Protein AF-A0A7S2YS65-F1 (afdb_monomer_lite)

pLDDT: mean 73.84, std 17.91, range [39.34, 97.38]

Sequence (118 aa):
VFEKFASGGIPSYVVDVYVDRQDRVWIVDFNVWGERTDSLLFSWEELNGWGADKESEIRVVETEKEIRPHPLNNFRAPMDTVHVASITGGSPDNFQALMDLCQKPGDGSDHDDEGETE

Radius of gyration: 24.85 Å; chains: 1; bounding box: 58×67×47 Å

Foldseek 3Di:
DDDPDDDDDQPDWDWDWDQDPVRDIDTDDIGHLDPVDDPVVDDSVVVVVDDPPDDDDDDDDPDPVPPDPPPCVLVVDPPVVSVQCVVVVNDPVSVVVVVVVVDDPPPPDDPPPPDDDD

Structure (mmCIF, N/CA/C/O backbone):
data_AF-A0A7S2YS65-F1
#
_entry.id   AF-A0A7S2YS65-F1
#
loop_
_atom_site.group_PDB
_atom_site.id
_atom_site.type_symbol
_atom_site.label_atom_id
_atom_site.label_alt_id
_atom_site.label_comp_id
_atom_site.label_asym_id
_atom_site.label_entity_id
_atom_site.label_seq_id
_atom_site.pdbx_PDB_ins_code
_atom_site.Cartn_x
_atom_site.Cartn_y
_atom_site.Cartn_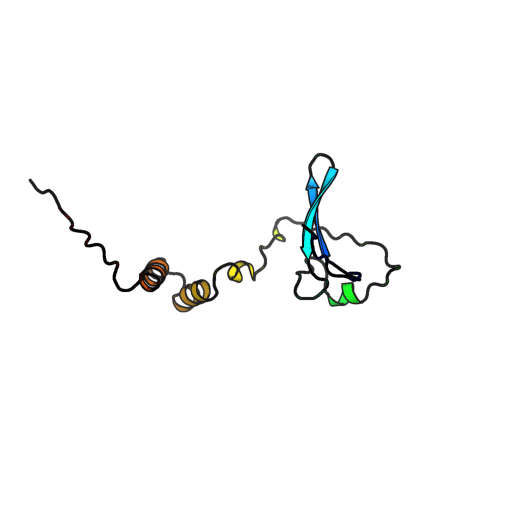z
_atom_site.occupancy
_atom_site.B_iso_or_equiv
_atom_site.auth_seq_id
_atom_site.auth_comp_id
_atom_site.auth_asym_id
_atom_site.auth_atom_id
_atom_site.pdbx_PDB_model_num
ATOM 1 N N . VAL A 1 1 ? -9.790 -12.252 -29.572 1.00 49.00 1 VAL A N 1
ATOM 2 C CA . VAL A 1 1 ? -9.003 -11.119 -29.040 1.00 49.00 1 VAL A CA 1
ATOM 3 C C . VAL A 1 1 ? -7.861 -11.735 -28.257 1.00 49.00 1 VAL A C 1
ATOM 5 O O . VAL A 1 1 ? -8.133 -12.400 -27.272 1.00 49.00 1 VAL A O 1
ATOM 8 N N . PHE A 1 2 ? -6.632 -11.681 -28.770 1.00 48.38 2 PHE A N 1
ATOM 9 C CA . PHE A 1 2 ? -5.470 -12.176 -28.029 1.00 48.38 2 PHE A CA 1
ATOM 10 C C . PHE A 1 2 ? -4.979 -11.031 -27.157 1.00 48.38 2 PHE A C 1
ATOM 12 O O . PHE A 1 2 ? -4.425 -10.059 -27.672 1.00 48.38 2 PHE A O 1
ATOM 19 N N . GLU A 1 3 ? -5.239 -11.117 -25.859 1.00 63.19 3 GLU A N 1
ATOM 20 C CA . GLU A 1 3 ? -4.616 -10.219 -24.899 1.00 63.19 3 GLU A CA 1
ATOM 21 C C . GLU A 1 3 ? -3.109 -10.491 -24.924 1.00 63.19 3 GLU A C 1
ATOM 23 O O . GLU A 1 3 ? -2.643 -11.600 -24.658 1.00 63.19 3 GLU A O 1
ATOM 28 N N . LYS A 1 4 ? -2.338 -9.490 -25.358 1.00 64.44 4 LYS A N 1
ATOM 29 C CA . LYS A 1 4 ? -0.878 -9.530 -25.304 1.00 64.44 4 LYS A CA 1
ATOM 30 C C . LYS A 1 4 ? -0.467 -9.314 -23.855 1.00 64.44 4 LYS A C 1
ATOM 32 O O . LYS A 1 4 ? -0.218 -8.185 -23.445 1.00 64.44 4 LYS A O 1
ATOM 37 N N . PHE A 1 5 ? -0.404 -10.389 -23.084 1.00 70.56 5 PHE A N 1
ATOM 38 C CA . PHE A 1 5 ? 0.263 -10.345 -21.792 1.00 70.56 5 PHE A CA 1
ATOM 39 C C . PHE A 1 5 ? 1.766 -10.165 -22.010 1.00 70.56 5 PHE A C 1
ATOM 41 O O . PHE A 1 5 ? 2.351 -10.762 -22.919 1.00 70.56 5 PHE A O 1
ATOM 48 N N . ALA A 1 6 ? 2.391 -9.320 -21.191 1.00 68.38 6 ALA A N 1
ATOM 49 C CA . ALA A 1 6 ? 3.842 -9.241 -21.145 1.00 68.38 6 ALA A CA 1
ATOM 50 C C . ALA A 1 6 ? 4.401 -10.622 -20.762 1.00 68.38 6 ALA A C 1
ATOM 52 O O . ALA A 1 6 ? 3.941 -11.242 -19.806 1.00 68.38 6 ALA A O 1
ATOM 53 N N . SER A 1 7 ? 5.372 -11.125 -21.524 1.00 72.06 7 SER A N 1
ATOM 54 C CA . SER A 1 7 ? 6.065 -12.372 -21.201 1.00 72.06 7 SER A CA 1
ATOM 55 C C . SER A 1 7 ? 7.152 -12.111 -20.156 1.00 72.06 7 SER A C 1
ATOM 57 O O . SER A 1 7 ? 8.029 -11.283 -20.397 1.00 72.06 7 SER A O 1
ATOM 59 N N . GLY A 1 8 ? 7.126 -12.829 -19.033 1.00 71.44 8 GLY A N 1
ATOM 60 C CA . GLY A 1 8 ? 8.125 -12.724 -17.964 1.00 71.44 8 GLY A CA 1
ATOM 61 C C . GLY A 1 8 ? 7.528 -12.992 -16.581 1.00 71.44 8 GLY A C 1
ATOM 62 O O . GLY A 1 8 ? 6.311 -13.060 -16.434 1.00 71.44 8 GLY A O 1
ATOM 63 N N . GLY A 1 9 ? 8.384 -13.167 -15.574 1.00 74.62 9 GLY A N 1
ATOM 64 C CA . GLY A 1 9 ? 7.980 -13.182 -14.166 1.00 74.62 9 GLY A CA 1
ATOM 65 C C . GLY A 1 9 ? 8.223 -11.814 -13.536 1.00 74.62 9 GLY A C 1
ATOM 66 O O . GLY A 1 9 ? 9.246 -11.191 -13.817 1.00 74.62 9 GLY A O 1
ATOM 67 N N . ILE A 1 10 ? 7.302 -11.351 -12.693 1.00 77.38 10 ILE A N 1
ATOM 68 C CA . ILE A 1 10 ? 7.530 -10.185 -11.834 1.00 77.38 10 ILE A CA 1
ATOM 69 C C . ILE A 1 10 ? 8.132 -10.728 -10.532 1.00 77.38 10 ILE A C 1
ATOM 71 O O . ILE A 1 10 ? 7.417 -11.412 -9.802 1.00 77.38 10 ILE A O 1
ATOM 75 N N . PRO A 1 11 ? 9.430 -10.505 -10.255 1.00 81.12 11 PRO A N 1
ATOM 76 C CA . PRO A 1 11 ? 10.101 -11.141 -9.121 1.00 81.12 11 PRO A CA 1
ATOM 77 C C . PRO A 1 11 ? 9.595 -10.618 -7.771 1.00 81.12 11 PRO A C 1
ATOM 79 O O . PRO A 1 11 ? 9.491 -11.399 -6.831 1.00 81.12 11 PRO A O 1
ATOM 82 N N . SER A 1 12 ? 9.241 -9.328 -7.704 1.00 89.81 12 SER A N 1
ATOM 83 C CA . SER A 1 12 ? 8.749 -8.664 -6.495 1.00 89.81 12 SER A CA 1
ATOM 84 C C . SER A 1 12 ? 7.722 -7.592 -6.849 1.00 89.81 12 SER A C 1
ATOM 86 O O . SER A 1 12 ? 7.881 -6.866 -7.835 1.00 89.81 12 SER A O 1
ATOM 88 N N . TYR A 1 13 ? 6.679 -7.476 -6.034 1.00 93.06 13 TYR A N 1
ATOM 89 C CA . TYR A 1 13 ? 5.600 -6.501 -6.183 1.00 93.06 13 TYR A CA 1
ATOM 90 C C . TYR A 1 13 ? 4.988 -6.179 -4.815 1.00 93.06 13 TYR A C 1
ATOM 92 O O . TYR A 1 13 ? 5.203 -6.910 -3.849 1.00 93.06 13 TYR A O 1
ATOM 100 N N . VAL A 1 14 ? 4.213 -5.100 -4.743 1.00 94.94 14 VAL A N 1
ATOM 101 C CA . VAL A 1 14 ? 3.391 -4.747 -3.577 1.00 94.94 14 VAL A CA 1
ATOM 102 C C . VAL A 1 14 ? 1.926 -4.935 -3.963 1.00 94.94 14 VAL A C 1
ATOM 104 O O . VAL A 1 14 ? 1.539 -4.581 -5.074 1.00 94.94 14 VAL A O 1
ATOM 107 N N . VAL A 1 15 ? 1.117 -5.518 -3.079 1.00 95.56 15 VAL A N 1
ATOM 108 C CA . VAL A 1 15 ? -0.332 -5.656 -3.287 1.00 95.56 15 VAL A CA 1
ATOM 109 C C . VAL A 1 15 ? -1.064 -5.014 -2.131 1.00 95.56 15 VAL A C 1
ATOM 111 O O . VAL A 1 15 ? -0.839 -5.380 -0.977 1.00 95.56 15 VAL A O 1
ATOM 114 N N . ASP A 1 16 ? -1.991 -4.128 -2.470 1.00 95.56 16 ASP A N 1
ATOM 115 C CA . ASP A 1 16 ? -2.932 -3.572 -1.513 1.00 95.56 16 ASP A CA 1
ATOM 116 C C . ASP A 1 16 ? -4.132 -4.507 -1.401 1.00 95.56 16 ASP A C 1
ATOM 118 O O . ASP A 1 16 ? -4.755 -4.883 -2.401 1.00 95.56 16 ASP A O 1
ATOM 122 N N . VAL A 1 17 ? -4.459 -4.894 -0.170 1.00 96.56 17 VAL A N 1
ATOM 123 C CA . VAL A 1 17 ? -5.600 -5.760 0.126 1.00 96.56 17 VAL A CA 1
ATOM 124 C C . VAL A 1 17 ? -6.587 -5.074 1.053 1.00 96.56 17 VAL A C 1
ATOM 126 O O . VAL A 1 17 ? -6.218 -4.325 1.956 1.00 96.56 17 VAL A O 1
ATOM 129 N N . TYR A 1 18 ? -7.862 -5.383 0.856 1.00 95.44 18 TYR A N 1
ATOM 130 C CA . TYR A 1 18 ? -8.943 -5.018 1.755 1.00 95.44 18 TYR A CA 1
ATOM 131 C C . TYR A 1 18 ? -9.535 -6.282 2.373 1.00 95.44 18 TYR A C 1
ATOM 133 O O . TYR A 1 18 ? -9.952 -7.191 1.655 1.00 95.44 18 TYR A O 1
ATOM 141 N N . VAL A 1 19 ? -9.580 -6.340 3.703 1.00 96.38 19 VAL A N 1
ATOM 142 C CA . VAL A 1 19 ? -10.247 -7.417 4.442 1.00 96.38 19 VAL A CA 1
ATOM 143 C C . VAL A 1 19 ? -11.609 -6.914 4.893 1.00 96.38 19 VAL A C 1
ATOM 145 O O . VAL A 1 19 ? -11.706 -5.896 5.582 1.00 96.38 19 VAL A O 1
ATOM 148 N N . ASP A 1 20 ? -12.669 -7.597 4.472 1.00 95.06 20 ASP A N 1
ATOM 149 C CA . ASP A 1 20 ? -14.029 -7.202 4.823 1.00 95.06 20 ASP A CA 1
ATOM 150 C C . ASP A 1 20 ? -14.512 -7.808 6.151 1.00 95.06 20 ASP A C 1
ATOM 152 O O . ASP A 1 20 ? -13.826 -8.582 6.811 1.00 95.06 20 ASP A O 1
ATOM 156 N N . ARG A 1 21 ? -15.738 -7.455 6.555 1.00 96.19 21 ARG A N 1
ATOM 157 C CA . ARG A 1 21 ? -16.351 -7.929 7.811 1.00 96.19 21 ARG A CA 1
ATOM 158 C C . ARG A 1 21 ? -16.671 -9.427 7.849 1.00 96.19 21 ARG A C 1
ATOM 160 O O . ARG A 1 21 ? -17.105 -9.912 8.889 1.00 96.19 21 ARG A O 1
ATOM 167 N N . GLN A 1 22 ? -16.563 -10.124 6.724 1.00 97.12 22 GLN A N 1
ATOM 168 C CA . GLN A 1 22 ? -16.763 -11.569 6.603 1.00 97.12 22 GLN A CA 1
ATOM 169 C C . GLN A 1 22 ? -15.420 -12.298 6.442 1.00 97.12 22 GLN A C 1
ATOM 171 O O . GLN A 1 22 ? -15.403 -13.429 5.960 1.00 97.12 22 GLN A O 1
ATOM 176 N N . ASP A 1 23 ? -14.314 -11.637 6.797 1.00 96.81 23 ASP A N 1
ATOM 177 C CA . ASP A 1 23 ? -12.941 -12.128 6.674 1.00 96.81 23 ASP A CA 1
ATOM 178 C C . ASP A 1 23 ? -12.546 -12.491 5.232 1.00 96.81 23 ASP A C 1
ATOM 180 O O . ASP A 1 23 ? -11.642 -13.297 4.994 1.00 96.81 23 ASP A O 1
ATOM 184 N N . ARG A 1 24 ? -13.209 -11.892 4.232 1.00 96.94 24 ARG A N 1
ATOM 185 C CA . ARG A 1 24 ? -12.839 -12.076 2.825 1.00 96.94 24 ARG A CA 1
ATOM 186 C C . ARG A 1 24 ? -11.762 -11.071 2.450 1.00 96.94 24 ARG A C 1
ATOM 188 O O . ARG A 1 24 ? -11.887 -9.881 2.738 1.00 96.94 24 ARG A O 1
ATOM 195 N N . VAL A 1 25 ? -10.733 -11.558 1.762 1.00 97.38 25 VAL A N 1
ATOM 196 C CA . VAL A 1 25 ? -9.615 -10.749 1.267 1.00 97.38 25 VAL A CA 1
ATOM 197 C C . VAL A 1 25 ? -9.874 -10.356 -0.182 1.00 97.38 25 VAL A C 1
ATOM 199 O O . VAL A 1 25 ? -10.055 -11.212 -1.048 1.00 97.38 25 VAL A O 1
ATOM 202 N N . TRP A 1 26 ? -9.863 -9.056 -0.442 1.00 96.62 26 TRP A N 1
ATOM 203 C CA . TRP A 1 26 ? -10.045 -8.457 -1.756 1.00 96.62 26 TRP A CA 1
ATOM 204 C C . TRP A 1 26 ? -8.740 -7.808 -2.200 1.00 96.62 26 TRP A C 1
ATOM 206 O O . TRP A 1 26 ? -8.165 -7.018 -1.456 1.00 96.62 26 TRP A O 1
ATOM 216 N N . ILE A 1 27 ? -8.283 -8.118 -3.413 1.00 96.69 27 ILE A N 1
ATOM 217 C CA . ILE A 1 27 ? -7.166 -7.400 -4.035 1.00 96.69 27 ILE A CA 1
ATOM 218 C C . ILE A 1 27 ? -7.687 -6.046 -4.515 1.00 96.69 27 ILE A C 1
ATOM 220 O O . ILE A 1 27 ? -8.687 -5.993 -5.233 1.00 96.69 27 ILE A O 1
ATOM 224 N N . VAL A 1 28 ? -7.015 -4.973 -4.110 1.00 94.25 28 VAL A N 1
ATOM 225 C CA . VAL A 1 28 ? -7.383 -3.595 -4.448 1.00 94.25 28 VAL A CA 1
ATOM 226 C C . VAL A 1 28 ? -6.499 -3.068 -5.572 1.00 94.25 28 VAL A C 1
ATOM 228 O O . VAL A 1 28 ? -7.027 -2.568 -6.562 1.00 94.25 28 VAL A O 1
ATOM 231 N N . ASP A 1 29 ? -5.178 -3.203 -5.436 1.00 93.62 29 ASP A N 1
ATOM 232 C CA . ASP A 1 29 ? -4.212 -2.666 -6.396 1.00 93.62 29 ASP A CA 1
ATOM 233 C C . ASP A 1 29 ? -2.897 -3.464 -6.408 1.00 93.62 29 ASP A C 1
ATOM 235 O O . ASP A 1 29 ? -2.541 -4.124 -5.427 1.00 93.62 29 ASP A O 1
ATOM 239 N N . PHE A 1 30 ? -2.175 -3.392 -7.527 1.00 93.31 30 PHE A N 1
ATOM 240 C CA . PHE A 1 30 ? -0.820 -3.916 -7.688 1.00 93.31 30 PHE A CA 1
ATOM 241 C C . PHE A 1 30 ? 0.148 -2.762 -7.933 1.00 93.31 30 PHE A C 1
ATOM 243 O O . PHE A 1 30 ? 0.101 -2.091 -8.964 1.00 93.31 30 PHE A O 1
ATOM 250 N N . ASN A 1 31 ? 1.106 -2.614 -7.028 1.00 92.31 31 ASN A N 1
ATOM 251 C CA . ASN A 1 31 ? 2.133 -1.593 -7.076 1.00 92.31 31 ASN A CA 1
ATOM 252 C C . ASN A 1 31 ? 3.517 -2.198 -7.344 1.00 92.31 31 ASN A C 1
ATOM 254 O O . ASN A 1 31 ? 3.790 -3.379 -7.104 1.00 92.31 31 ASN A O 1
ATOM 258 N N . VAL A 1 32 ? 4.420 -1.375 -7.881 1.00 92.44 32 VAL A N 1
ATOM 259 C CA . VAL A 1 32 ? 5.800 -1.810 -8.135 1.00 92.44 32 VAL A CA 1
ATOM 260 C C . VAL A 1 32 ? 6.572 -1.957 -6.828 1.00 92.44 32 VAL A C 1
ATOM 262 O O . VAL A 1 32 ? 6.372 -1.185 -5.893 1.00 92.44 32 VAL A O 1
ATOM 265 N N . TRP A 1 33 ? 7.498 -2.912 -6.776 1.00 92.88 33 TRP A N 1
ATOM 266 C CA . TRP A 1 33 ? 8.451 -3.017 -5.674 1.00 92.88 33 TRP A CA 1
ATOM 267 C C . TRP A 1 33 ? 9.555 -1.960 -5.817 1.00 92.88 33 TRP A C 1
ATOM 269 O O . TRP A 1 33 ? 10.415 -2.073 -6.691 1.00 92.88 33 TRP A O 1
ATOM 279 N N . GLY A 1 34 ? 9.523 -0.921 -4.985 1.00 91.06 34 GLY A N 1
ATOM 280 C CA . GLY A 1 34 ? 10.561 0.105 -4.886 1.00 91.06 34 GLY A CA 1
ATOM 281 C C . GLY A 1 34 ? 10.019 1.455 -4.413 1.00 91.06 34 GLY A C 1
ATOM 282 O O . GLY A 1 34 ? 8.811 1.645 -4.322 1.00 91.06 34 GLY A O 1
ATOM 283 N N . GLU A 1 35 ? 10.919 2.419 -4.201 1.00 89.75 35 GLU A N 1
ATOM 284 C CA . GLU A 1 35 ? 10.658 3.732 -3.570 1.00 89.75 35 GLU A CA 1
ATOM 285 C C . GLU A 1 35 ? 9.526 4.569 -4.180 1.00 89.75 35 GLU A C 1
ATOM 287 O O . GLU A 1 35 ? 9.015 5.482 -3.538 1.00 89.75 35 GLU A O 1
ATOM 292 N N . ARG A 1 36 ? 9.106 4.267 -5.413 1.00 88.56 36 ARG A N 1
ATOM 293 C CA . ARG A 1 36 ? 7.934 4.902 -6.030 1.00 88.56 36 ARG A CA 1
ATOM 294 C C . ARG A 1 36 ? 6.629 4.575 -5.292 1.00 88.56 36 ARG A C 1
ATOM 296 O O . ARG A 1 36 ? 5.688 5.359 -5.364 1.00 88.56 36 ARG A O 1
ATOM 303 N N . THR A 1 37 ? 6.566 3.424 -4.638 1.00 92.25 37 THR A N 1
ATOM 304 C CA . THR A 1 37 ? 5.425 2.979 -3.837 1.00 92.25 37 THR A CA 1
ATOM 305 C C . THR A 1 37 ? 5.684 3.355 -2.380 1.00 92.25 37 THR A C 1
ATOM 307 O O . THR A 1 37 ? 6.783 3.137 -1.876 1.00 92.25 37 THR A O 1
ATOM 310 N N . ASP A 1 38 ? 4.700 3.922 -1.685 1.00 92.56 38 ASP A N 1
ATOM 311 C CA . ASP A 1 38 ? 4.840 4.220 -0.256 1.00 92.56 38 ASP A CA 1
ATOM 312 C C . ASP A 1 38 ? 4.942 2.908 0.548 1.00 92.56 38 ASP A C 1
ATOM 314 O O . ASP A 1 38 ? 4.146 1.991 0.351 1.00 92.56 38 ASP A O 1
ATOM 318 N N . SER A 1 39 ? 5.940 2.804 1.429 1.00 92.31 39 SER A N 1
ATOM 319 C CA . SER A 1 39 ? 6.176 1.613 2.268 1.00 92.31 39 SER A CA 1
ATOM 320 C C . SER A 1 39 ? 5.416 1.657 3.601 1.00 92.31 39 SER A C 1
ATOM 322 O O . SER A 1 39 ? 5.454 0.690 4.367 1.00 92.31 39 SER A O 1
ATOM 324 N N . LEU A 1 40 ? 4.664 2.734 3.856 1.00 93.38 40 LEU A N 1
ATOM 325 C CA . LEU A 1 40 ? 3.801 2.922 5.021 1.00 93.38 40 LEU A CA 1
ATOM 326 C C . LEU A 1 40 ? 4.570 2.795 6.346 1.00 93.38 40 LEU A C 1
ATOM 328 O O . LEU A 1 40 ? 5.312 3.694 6.727 1.00 93.38 40 LEU A O 1
ATOM 332 N N . LEU A 1 41 ? 4.372 1.697 7.079 1.00 93.69 41 LEU A N 1
ATOM 333 C CA . LEU A 1 41 ? 5.003 1.454 8.382 1.00 93.69 41 LEU A CA 1
ATOM 334 C C . LEU A 1 41 ? 6.375 0.779 8.270 1.00 93.69 41 LEU A C 1
ATOM 336 O O . LEU A 1 41 ? 6.944 0.390 9.293 1.00 93.69 41 LEU A O 1
ATOM 340 N N . PHE A 1 42 ? 6.892 0.623 7.053 1.00 94.75 42 PHE A N 1
ATOM 341 C CA . PHE A 1 42 ? 8.209 0.069 6.770 1.00 94.75 42 PHE A CA 1
ATOM 342 C C . PHE A 1 42 ? 9.116 1.101 6.098 1.00 94.75 42 PHE A C 1
ATOM 344 O O . PHE A 1 42 ?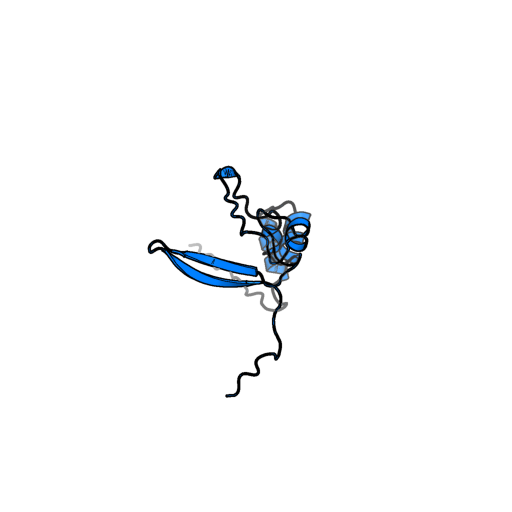 8.657 2.148 5.647 1.00 94.75 42 PHE A O 1
ATOM 351 N N . SER A 1 43 ? 10.410 0.796 6.011 1.00 94.75 43 SER A N 1
ATOM 352 C CA . SER A 1 43 ? 11.346 1.505 5.135 1.00 94.75 43 SER A CA 1
ATOM 353 C C . SER A 1 43 ? 11.736 0.652 3.924 1.00 94.75 43 SER A C 1
ATOM 355 O O . SER A 1 43 ? 11.841 -0.570 3.991 1.00 94.75 43 SER A O 1
ATOM 357 N N . TRP A 1 44 ? 12.014 1.280 2.783 1.00 94.25 44 TRP A N 1
ATOM 358 C CA . TRP A 1 44 ? 12.513 0.531 1.623 1.00 94.25 44 TRP A CA 1
ATOM 359 C C . TRP A 1 44 ? 13.886 -0.099 1.865 1.00 94.25 44 TRP A C 1
ATOM 361 O O . TRP A 1 44 ? 14.167 -1.171 1.333 1.00 94.25 44 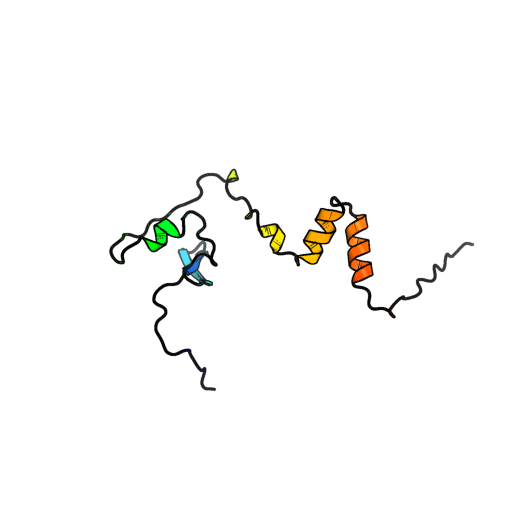TRP A O 1
ATOM 371 N N . GLU A 1 45 ? 14.725 0.530 2.690 1.00 94.44 45 GLU A N 1
ATOM 372 C CA . GLU A 1 45 ? 16.024 -0.021 3.080 1.00 94.44 45 GLU A CA 1
ATOM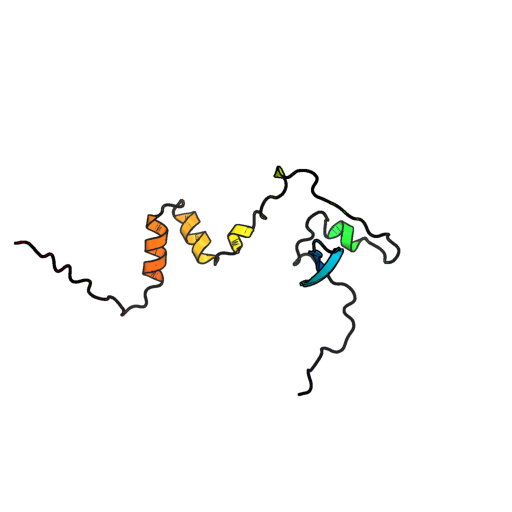 373 C C . GLU A 1 45 ? 15.868 -1.353 3.824 1.00 94.44 45 GLU A C 1
ATOM 375 O O . GLU A 1 45 ? 16.541 -2.322 3.471 1.00 94.44 45 GLU A O 1
ATOM 380 N N . GLU A 1 46 ? 14.946 -1.445 4.793 1.00 94.12 46 GLU A N 1
ATOM 381 C CA . GLU A 1 46 ? 14.732 -2.705 5.511 1.00 94.12 46 GLU A CA 1
ATOM 382 C C . GLU A 1 46 ? 14.098 -3.764 4.603 1.00 94.12 46 GLU A C 1
ATOM 384 O O . GLU A 1 46 ? 14.565 -4.900 4.605 1.00 94.12 46 GLU A O 1
ATOM 389 N N . LEU A 1 47 ? 13.101 -3.396 3.787 1.00 92.94 47 LEU A N 1
ATOM 390 C CA . LEU A 1 47 ? 12.408 -4.322 2.883 1.00 92.94 47 LEU A CA 1
ATOM 391 C C . LEU A 1 47 ? 13.359 -4.932 1.846 1.00 92.94 47 LEU A C 1
ATOM 393 O O . LEU A 1 47 ? 13.295 -6.127 1.572 1.00 92.94 47 LEU A O 1
ATOM 397 N N . ASN A 1 48 ? 14.279 -4.137 1.295 1.00 91.25 48 ASN A N 1
ATOM 398 C CA . ASN A 1 48 ? 15.275 -4.620 0.335 1.00 91.25 48 ASN A CA 1
ATOM 399 C C . ASN A 1 48 ? 16.335 -5.532 0.973 1.00 91.25 48 ASN A C 1
ATOM 401 O O . ASN A 1 48 ? 17.003 -6.283 0.264 1.00 91.25 48 ASN A O 1
ATOM 405 N N . GLY A 1 49 ? 16.495 -5.475 2.297 1.00 90.38 49 GLY A N 1
ATOM 406 C CA . GLY A 1 49 ? 17.354 -6.382 3.054 1.00 90.38 49 GLY A CA 1
ATOM 407 C C . GLY A 1 49 ? 16.704 -7.729 3.384 1.00 90.38 49 GLY A C 1
ATOM 408 O O . GLY A 1 49 ? 17.375 -8.596 3.945 1.00 90.38 49 GLY A O 1
ATOM 409 N N . TRP A 1 50 ? 15.414 -7.923 3.087 1.00 89.38 50 TRP A N 1
ATOM 410 C CA . TRP A 1 50 ? 14.708 -9.158 3.425 1.00 89.38 50 TRP A CA 1
ATOM 411 C C . TRP A 1 50 ? 15.068 -10.290 2.459 1.00 89.38 50 TRP A C 1
ATOM 413 O O . TRP A 1 50 ? 14.915 -10.182 1.243 1.00 89.38 50 TRP A O 1
ATOM 423 N N . GLY A 1 51 ? 15.537 -11.404 3.024 1.00 82.25 51 GLY A N 1
ATOM 424 C CA . GLY A 1 51 ? 15.701 -12.663 2.306 1.00 82.25 51 GLY A CA 1
ATOM 425 C C . GLY A 1 51 ? 14.366 -13.381 2.109 1.00 82.25 51 GLY A C 1
ATOM 426 O O . GLY A 1 51 ? 13.395 -13.133 2.823 1.00 82.25 51 GLY A O 1
ATOM 427 N N . ALA A 1 52 ? 14.325 -14.311 1.151 1.00 78.94 52 ALA A N 1
ATOM 428 C CA . ALA A 1 52 ? 13.139 -15.130 0.876 1.00 78.94 52 ALA A CA 1
ATOM 429 C C . ALA A 1 52 ? 12.732 -16.045 2.052 1.00 78.94 52 ALA A C 1
ATOM 431 O O . ALA A 1 52 ? 11.640 -16.604 2.054 1.00 78.94 52 ALA A O 1
ATOM 432 N N . ASP A 1 53 ? 13.620 -16.217 3.027 1.00 83.56 53 ASP A N 1
ATOM 433 C CA . ASP A 1 53 ? 13.469 -17.008 4.244 1.00 83.56 53 ASP A CA 1
ATOM 434 C C . ASP A 1 53 ? 12.939 -16.207 5.445 1.00 83.56 53 ASP A C 1
ATOM 436 O O . ASP A 1 53 ? 12.653 -16.798 6.487 1.00 83.56 53 ASP A O 1
ATOM 440 N N . LYS A 1 54 ? 12.784 -14.880 5.326 1.00 86.56 54 LYS A N 1
ATOM 441 C CA . LYS A 1 54 ? 12.259 -14.053 6.418 1.00 86.56 54 LYS A CA 1
ATOM 442 C C . LYS A 1 54 ? 10.760 -14.313 6.630 1.00 86.56 54 LYS A C 1
ATOM 444 O O . LYS A 1 54 ? 9.966 -14.251 5.692 1.00 86.56 54 LYS A O 1
ATOM 449 N N . GLU A 1 55 ? 10.362 -14.536 7.884 1.00 89.94 55 GLU A N 1
ATOM 450 C CA . GLU A 1 55 ? 8.948 -14.593 8.274 1.00 89.94 55 GLU A CA 1
ATOM 451 C C . GLU A 1 55 ? 8.237 -13.250 8.044 1.00 89.94 55 GLU A C 1
ATOM 453 O O . GLU A 1 55 ? 8.818 -12.173 8.206 1.00 89.94 55 GLU A O 1
ATOM 458 N N . SER A 1 56 ? 6.956 -13.307 7.672 1.00 89.31 56 SER A N 1
ATOM 459 C CA . SER A 1 56 ? 6.154 -12.107 7.430 1.00 89.31 56 SER A CA 1
ATOM 460 C C . SER A 1 56 ? 5.957 -11.301 8.714 1.00 89.31 56 SER A C 1
ATOM 462 O O . SER A 1 56 ? 5.509 -11.824 9.732 1.00 89.31 56 SER A O 1
ATOM 464 N N . GLU A 1 57 ? 6.250 -10.006 8.644 1.00 93.50 57 GLU A N 1
ATOM 465 C CA . GLU A 1 57 ? 6.103 -9.066 9.752 1.00 93.50 57 GLU A CA 1
ATOM 466 C C . GLU A 1 57 ? 4.845 -8.211 9.543 1.00 93.50 57 GLU A C 1
ATOM 468 O O . GLU A 1 57 ? 4.626 -7.686 8.452 1.00 93.50 57 GLU A O 1
ATOM 473 N N . ILE A 1 58 ? 4.013 -8.064 10.578 1.00 93.38 58 ILE A N 1
ATOM 474 C CA . ILE A 1 58 ? 2.784 -7.259 10.533 1.00 93.38 58 ILE A CA 1
ATOM 475 C C . ILE A 1 58 ? 2.950 -6.075 11.484 1.00 93.38 58 ILE A C 1
ATOM 477 O O . ILE A 1 58 ? 3.193 -6.264 12.675 1.00 93.38 58 ILE A O 1
ATOM 481 N N . ARG A 1 59 ? 2.786 -4.856 10.963 1.00 93.69 59 ARG A N 1
ATOM 482 C CA . ARG A 1 59 ? 2.787 -3.613 11.745 1.00 93.69 59 ARG A CA 1
ATOM 483 C C . ARG A 1 59 ? 1.411 -2.959 11.653 1.00 93.69 59 ARG A C 1
ATOM 485 O O . ARG A 1 59 ? 0.817 -2.922 10.577 1.00 93.69 59 ARG A O 1
ATOM 492 N N . VAL A 1 60 ? 0.904 -2.463 12.779 1.00 91.50 60 VAL A N 1
ATOM 493 C CA . VAL A 1 60 ? -0.421 -1.836 12.887 1.00 91.50 60 VAL A CA 1
ATOM 494 C C . VAL A 1 60 ? -0.273 -0.500 13.602 1.00 91.50 60 VAL A C 1
ATOM 496 O O . VAL A 1 60 ? 0.516 -0.377 14.534 1.00 91.50 60 VAL A O 1
ATOM 499 N N . VAL A 1 61 ? -1.029 0.505 13.161 1.00 89.81 61 VAL A N 1
ATOM 500 C CA . VAL A 1 61 ? -1.123 1.784 13.871 1.00 89.81 61 VAL A CA 1
ATOM 501 C C . VAL A 1 61 ? -1.930 1.577 15.151 1.00 89.81 61 VAL A C 1
ATOM 503 O O . VAL A 1 61 ? -3.100 1.203 15.093 1.00 89.81 61 VAL A O 1
ATOM 506 N N . GLU A 1 62 ? -1.315 1.824 16.304 1.00 87.38 62 GLU A N 1
ATOM 507 C CA . GLU A 1 62 ? -1.941 1.580 17.610 1.00 87.38 62 GLU A CA 1
ATOM 508 C C . GLU A 1 62 ? -2.814 2.751 18.083 1.00 87.38 62 GLU A C 1
ATOM 510 O O . GLU A 1 62 ? -3.710 2.559 18.909 1.00 87.38 62 GLU A O 1
ATOM 515 N N . THR A 1 63 ? -2.590 3.967 17.565 1.00 84.25 63 THR A N 1
ATOM 516 C CA . THR A 1 63 ? -3.332 5.164 17.986 1.00 84.25 63 THR A CA 1
ATOM 517 C C . THR A 1 63 ? -3.969 5.925 16.822 1.00 84.25 63 THR A C 1
ATOM 519 O O . THR A 1 63 ? -3.359 6.195 15.793 1.00 84.25 63 THR A O 1
ATOM 522 N N . GLU A 1 64 ? -5.221 6.355 16.998 1.00 66.50 64 GLU A N 1
ATOM 523 C CA . GLU A 1 64 ? -6.007 7.037 15.953 1.00 66.50 64 GLU A CA 1
ATOM 524 C C . GLU A 1 64 ? -5.390 8.376 15.495 1.00 66.50 64 GLU A C 1
ATOM 526 O O . GLU A 1 64 ? -5.576 8.809 14.360 1.00 66.50 64 GLU A O 1
ATOM 531 N N . LYS A 1 65 ? -4.587 9.022 16.354 1.00 59.94 65 LYS A N 1
ATOM 532 C CA . LYS A 1 65 ? -3.921 10.307 16.064 1.00 59.94 65 LYS A CA 1
ATOM 533 C C . LYS A 1 65 ? -2.730 10.193 15.104 1.00 59.94 65 LYS A C 1
ATOM 535 O O . LYS A 1 65 ? -2.176 11.219 14.701 1.00 59.94 65 LYS A O 1
ATOM 540 N N . GLU A 1 66 ? -2.323 8.978 14.755 1.00 54.16 66 GLU A N 1
ATOM 541 C CA . GLU A 1 66 ? -1.185 8.703 13.873 1.00 54.16 66 GLU A CA 1
ATOM 542 C C . GLU A 1 66 ? -1.601 8.439 12.422 1.00 54.16 66 GLU A C 1
ATOM 544 O O . GLU A 1 66 ? -0.745 8.425 11.540 1.00 54.16 66 GLU A O 1
ATOM 549 N N . ILE A 1 67 ? -2.908 8.356 12.138 1.00 56.22 67 ILE A N 1
ATOM 550 C CA . ILE A 1 67 ? -3.443 8.357 10.771 1.00 56.22 67 ILE A CA 1
ATOM 551 C C . ILE A 1 67 ? -3.389 9.794 10.237 1.00 56.22 67 ILE A C 1
ATOM 553 O O . ILE A 1 67 ? -4.391 10.502 10.140 1.00 56.22 67 ILE A O 1
ATOM 557 N N . ARG A 1 68 ? -2.185 10.276 9.930 1.00 53.94 68 ARG A N 1
ATOM 558 C CA . ARG A 1 68 ? -2.029 11.532 9.200 1.00 53.94 68 ARG A CA 1
ATOM 559 C C . ARG A 1 68 ? -2.206 11.222 7.716 1.00 53.94 68 ARG A C 1
ATOM 561 O O . ARG A 1 68 ? -1.455 10.390 7.208 1.00 53.94 68 ARG A O 1
ATOM 568 N N . PRO A 1 69 ? -3.140 11.868 6.993 1.00 53.97 69 PRO A N 1
ATOM 569 C CA . PRO A 1 69 ? -3.073 11.849 5.539 1.00 53.97 69 PRO A CA 1
ATOM 570 C C . PRO A 1 69 ? -1.667 12.309 5.153 1.00 53.97 69 PRO A C 1
ATOM 572 O O . PRO A 1 69 ? -1.173 13.300 5.699 1.00 53.97 69 PRO A O 1
ATOM 575 N N . HIS A 1 70 ? -1.001 11.530 4.300 1.00 53.44 70 HIS A N 1
ATOM 576 C CA . HIS A 1 70 ? 0.387 11.749 3.908 1.00 53.44 70 HIS A CA 1
ATOM 577 C C . HIS A 1 70 ? 0.617 13.250 3.633 1.00 53.44 70 HIS A C 1
ATOM 579 O O . HIS A 1 70 ? -0.209 13.855 2.953 1.00 53.44 70 HIS A O 1
ATOM 585 N N . PRO A 1 71 ? 1.676 13.907 4.143 1.00 53.56 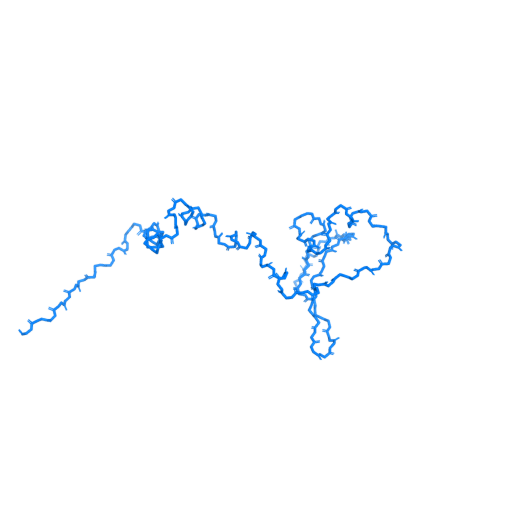71 PRO A N 1
ATOM 586 C CA . PRO A 1 71 ? 1.920 15.333 3.882 1.00 53.56 71 PRO A CA 1
ATOM 587 C C . PRO A 1 71 ? 1.960 15.693 2.387 1.00 53.56 71 PRO A C 1
ATOM 589 O O . PRO A 1 71 ? 1.731 16.848 2.028 1.00 53.56 71 PRO A O 1
ATOM 592 N N . LEU A 1 72 ? 2.185 14.705 1.510 1.00 54.78 72 LEU A N 1
ATOM 593 C CA . LEU A 1 72 ? 2.104 14.863 0.062 1.00 54.78 72 LEU A CA 1
ATOM 594 C C . LEU A 1 72 ? 0.684 14.696 -0.525 1.00 54.78 72 LEU A C 1
ATOM 596 O O . LEU A 1 72 ? 0.496 14.757 -1.736 1.00 54.78 72 LEU A O 1
ATOM 600 N N . ASN A 1 73 ? -0.356 14.536 0.293 1.00 55.06 73 ASN A N 1
ATOM 601 C CA . ASN A 1 73 ? -1.743 14.523 -0.180 1.00 55.06 73 ASN A CA 1
ATOM 602 C C . ASN A 1 73 ? -2.131 15.878 -0.815 1.00 55.06 73 ASN A C 1
ATOM 604 O O . ASN A 1 73 ? -3.046 15.942 -1.631 1.00 55.06 73 ASN A O 1
ATOM 608 N N . ASN A 1 74 ? -1.371 16.944 -0.525 1.00 49.50 74 ASN A N 1
ATOM 609 C CA . ASN A 1 74 ? -1.451 18.236 -1.213 1.00 49.50 74 ASN A CA 1
ATOM 610 C C . ASN A 1 74 ? -1.056 18.161 -2.703 1.00 49.50 74 ASN A C 1
ATOM 612 O O . ASN A 1 74 ? -1.498 18.998 -3.479 1.00 49.50 74 ASN A O 1
ATOM 616 N N . PHE A 1 75 ? -0.282 17.156 -3.134 1.00 51.19 75 PHE A N 1
ATOM 617 C CA . PHE A 1 75 ? 0.113 16.953 -4.539 1.00 51.19 75 PHE A CA 1
ATOM 618 C C . PHE A 1 75 ? -0.929 16.157 -5.344 1.00 51.19 75 PHE A C 1
ATOM 620 O O . PHE A 1 75 ? -0.693 15.831 -6.505 1.00 51.19 75 PHE A O 1
ATOM 627 N N . ARG A 1 76 ? -2.091 15.833 -4.753 1.00 56.03 76 ARG A N 1
ATOM 628 C CA . ARG A 1 76 ? -3.248 15.308 -5.503 1.00 56.03 76 ARG A CA 1
ATOM 629 C C . ARG A 1 76 ? -4.041 16.391 -6.233 1.00 56.03 76 ARG A C 1
ATOM 631 O O . ARG A 1 76 ? -4.894 16.055 -7.049 1.00 56.03 76 ARG A O 1
ATOM 638 N N . ALA A 1 77 ? -3.761 17.665 -5.970 1.00 58.22 77 ALA A N 1
ATOM 639 C CA . ALA A 1 77 ? -4.157 18.751 -6.854 1.00 58.22 77 ALA A CA 1
ATOM 640 C C . ALA A 1 77 ? -3.053 18.977 -7.907 1.00 58.22 77 ALA A C 1
ATOM 642 O O . ALA A 1 77 ? -1.876 18.773 -7.592 1.00 58.22 77 ALA A O 1
ATOM 643 N N . PRO A 1 78 ? -3.392 19.400 -9.140 1.00 61.56 78 PRO A N 1
ATOM 644 C CA . PRO A 1 78 ? -2.395 19.826 -10.118 1.00 61.56 78 PRO A CA 1
ATOM 645 C C . PRO A 1 78 ? -1.397 20.802 -9.482 1.00 61.56 78 PRO A C 1
ATOM 647 O O . PRO A 1 78 ? -1.805 21.683 -8.722 1.00 61.56 78 PRO A O 1
ATOM 650 N N . MET A 1 79 ? -0.098 20.662 -9.783 1.00 60.78 79 MET A N 1
ATOM 651 C CA . MET A 1 79 ? 0.941 21.522 -9.191 1.00 60.78 79 MET A CA 1
ATOM 652 C C . MET A 1 79 ? 0.626 23.011 -9.360 1.00 60.78 79 MET A C 1
ATOM 654 O O . MET A 1 79 ? 0.882 23.785 -8.445 1.00 60.78 79 MET A O 1
ATOM 658 N N . ASP A 1 80 ? -0.003 23.393 -10.471 1.00 62.78 80 ASP A N 1
ATOM 659 C CA . ASP A 1 80 ? -0.413 24.772 -10.741 1.00 62.78 80 ASP A CA 1
ATOM 660 C C . ASP A 1 80 ? -1.451 25.283 -9.731 1.00 62.78 80 ASP A C 1
ATOM 662 O O . ASP A 1 80 ? -1.361 26.418 -9.270 1.00 62.78 80 ASP A O 1
ATOM 666 N N . THR A 1 81 ? -2.388 24.434 -9.302 1.00 62.28 81 THR A N 1
ATOM 667 C CA . THR A 1 81 ? -3.386 24.769 -8.276 1.00 62.28 81 THR A CA 1
ATOM 668 C C . THR A 1 81 ? -2.726 25.016 -6.918 1.00 62.28 81 THR A C 1
ATOM 670 O O . THR A 1 81 ? -3.058 25.975 -6.222 1.00 62.28 81 THR A O 1
ATOM 673 N N . VAL A 1 82 ? -1.761 24.171 -6.546 1.00 62.50 82 VAL A N 1
ATOM 674 C CA . VAL A 1 82 ? -1.020 24.277 -5.277 1.00 62.50 82 VAL A CA 1
ATOM 675 C C . VAL A 1 82 ? -0.075 25.480 -5.294 1.00 62.50 82 VAL A C 1
ATOM 677 O O . VAL A 1 82 ? 0.037 26.212 -4.310 1.00 62.50 82 VAL A O 1
ATOM 680 N N . HIS A 1 83 ? 0.589 25.715 -6.425 1.00 65.31 83 HIS A N 1
ATOM 681 C CA . HIS A 1 83 ? 1.472 26.853 -6.632 1.00 65.31 83 HIS A CA 1
ATOM 682 C C . HIS A 1 83 ? 0.697 28.168 -6.519 1.00 65.31 83 HIS A C 1
ATOM 684 O O . HIS A 1 83 ? 1.067 28.998 -5.696 1.00 65.31 83 HIS A O 1
ATOM 690 N N . VAL A 1 84 ? -0.431 28.325 -7.218 1.00 62.66 84 VAL A N 1
ATOM 691 C CA . VAL A 1 84 ? -1.278 29.523 -7.091 1.00 62.66 84 VAL A CA 1
ATOM 692 C C . VAL A 1 84 ? -1.710 29.734 -5.638 1.00 62.66 84 VAL A C 1
ATOM 694 O O . VAL A 1 84 ? -1.445 30.797 -5.090 1.00 62.66 84 VAL A O 1
ATOM 697 N N . ALA A 1 85 ? -2.260 28.713 -4.972 1.00 61.19 85 ALA A N 1
ATOM 698 C CA . ALA A 1 85 ? -2.725 28.829 -3.586 1.00 61.19 85 ALA A CA 1
ATOM 699 C C . ALA A 1 85 ? -1.609 29.184 -2.580 1.00 61.19 85 ALA A C 1
ATOM 701 O O . ALA A 1 85 ? -1.862 29.877 -1.589 1.00 61.19 85 ALA A O 1
ATOM 702 N N . SER A 1 86 ? -0.381 28.712 -2.827 1.00 64.81 86 SER A N 1
ATOM 703 C CA . SER A 1 86 ? 0.780 28.968 -1.965 1.00 64.81 86 SER A CA 1
ATOM 704 C C . SER A 1 86 ? 1.386 30.359 -2.158 1.00 64.81 86 SER A C 1
ATOM 706 O O . SER A 1 86 ? 1.745 30.991 -1.165 1.00 64.81 86 SER A O 1
ATOM 708 N N . ILE A 1 87 ? 1.454 30.875 -3.390 1.00 63.94 87 ILE A N 1
ATOM 709 C CA . ILE A 1 87 ? 1.975 32.226 -3.662 1.00 63.94 87 ILE A CA 1
ATOM 710 C C . ILE A 1 87 ? 1.028 33.297 -3.100 1.00 63.94 87 ILE A C 1
ATOM 712 O O . ILE A 1 87 ? 1.464 34.372 -2.692 1.00 63.94 87 ILE A O 1
ATOM 716 N N . THR A 1 88 ? -0.272 33.009 -3.055 1.00 60.34 88 THR A N 1
ATOM 717 C CA . THR A 1 88 ? -1.316 33.985 -2.720 1.00 60.34 88 THR A CA 1
ATOM 718 C C . THR A 1 88 ? -1.872 33.850 -1.295 1.00 60.34 88 THR A C 1
ATOM 720 O O . THR A 1 88 ? -2.871 34.486 -0.950 1.00 60.34 88 THR A O 1
ATOM 723 N N . GLY A 1 89 ? -1.255 33.013 -0.454 1.00 62.25 89 GLY A N 1
ATOM 724 C CA . GLY A 1 89 ? -1.582 32.900 0.972 1.00 62.25 89 GLY A CA 1
ATOM 725 C C . GLY A 1 89 ? -2.960 32.306 1.291 1.00 62.25 89 GLY A C 1
ATOM 726 O O . GLY A 1 89 ? -3.483 32.553 2.374 1.00 62.25 89 GLY A O 1
ATOM 727 N N . GLY A 1 90 ? -3.566 31.540 0.376 1.00 58.97 90 GLY A N 1
ATOM 728 C CA . GLY A 1 90 ? -4.810 30.805 0.645 1.00 58.97 90 GLY A CA 1
ATOM 729 C C . GLY A 1 90 ? -6.100 31.638 0.749 1.00 58.97 90 GLY A C 1
ATOM 730 O O . GLY A 1 90 ? -7.106 31.111 1.216 1.00 58.97 90 GLY A O 1
ATOM 731 N N . SER A 1 91 ? -6.108 32.907 0.315 1.00 62.94 91 SER A N 1
ATOM 732 C CA . SER A 1 91 ? -7.346 33.712 0.215 1.00 62.94 91 SER A CA 1
ATOM 733 C C . SER A 1 91 ? -8.385 33.072 -0.738 1.00 62.94 91 SER A C 1
ATOM 735 O O . SER A 1 91 ? -7.987 32.565 -1.792 1.00 62.94 91 SER A O 1
ATOM 737 N N . PRO A 1 92 ? -9.699 33.111 -0.428 1.00 59.44 92 PRO A N 1
ATOM 738 C CA . PRO A 1 92 ? -10.773 32.634 -1.310 1.00 59.44 92 PRO A CA 1
ATOM 739 C C . PRO A 1 92 ? -10.796 33.311 -2.687 1.00 59.44 92 PRO A C 1
ATOM 741 O O . PRO A 1 92 ? -11.107 32.661 -3.684 1.00 59.44 92 PRO A O 1
ATOM 744 N N . ASP A 1 93 ? -10.386 34.580 -2.756 1.00 63.81 93 ASP A N 1
ATOM 745 C CA . ASP A 1 93 ? -10.329 35.373 -3.996 1.00 63.81 93 ASP A CA 1
ATOM 746 C C . ASP A 1 93 ? -9.382 34.756 -5.044 1.00 63.81 93 ASP A C 1
ATOM 748 O O . ASP A 1 93 ? -9.499 34.985 -6.246 1.00 63.81 93 ASP A O 1
ATOM 752 N N . ASN A 1 94 ? -8.462 33.899 -4.596 1.00 63.78 94 ASN A N 1
ATOM 753 C CA . ASN A 1 94 ? -7.470 33.246 -5.444 1.00 63.78 94 ASN A CA 1
ATOM 754 C C . ASN A 1 94 ? -8.052 32.098 -6.274 1.00 63.78 94 ASN A C 1
ATOM 756 O O . ASN A 1 94 ? -7.518 31.773 -7.334 1.00 63.78 94 ASN A O 1
ATOM 760 N N . PHE A 1 95 ? -9.140 31.478 -5.807 1.00 65.19 95 PHE A N 1
ATOM 761 C CA . PHE A 1 95 ? -9.835 30.450 -6.580 1.00 65.19 95 PHE A CA 1
ATOM 762 C C . PHE A 1 95 ? -10.555 31.066 -7.783 1.00 65.19 95 PHE A C 1
ATOM 764 O O . PHE A 1 95 ? -10.542 30.479 -8.862 1.00 65.19 95 PHE A O 1
ATOM 771 N N . GLN A 1 96 ? -11.098 32.277 -7.625 1.00 65.19 96 GLN A N 1
ATOM 772 C CA . GLN A 1 96 ? -11.699 33.022 -8.727 1.00 65.19 96 GLN A CA 1
ATOM 773 C C . GLN A 1 96 ? -10.644 33.401 -9.774 1.00 65.19 96 GLN A C 1
ATOM 775 O O . GLN A 1 96 ? -10.831 33.115 -10.949 1.00 65.19 96 GLN A O 1
ATOM 780 N N . ALA A 1 97 ? -9.483 33.909 -9.345 1.00 63.94 97 ALA A N 1
ATOM 781 C CA . ALA A 1 97 ? -8.377 34.229 -10.253 1.00 63.94 97 ALA A CA 1
ATOM 782 C C . ALA A 1 97 ? -7.858 33.005 -11.037 1.00 63.94 97 ALA A C 1
ATOM 784 O O . ALA A 1 97 ? -7.491 33.123 -12.206 1.00 63.94 97 ALA A O 1
ATOM 785 N N . LEU A 1 98 ? -7.840 31.819 -10.415 1.00 67.94 98 LEU A N 1
ATOM 786 C CA . LEU A 1 98 ? -7.522 30.561 -11.097 1.00 67.94 98 LEU A CA 1
ATOM 787 C C . LEU A 1 98 ? -8.587 30.204 -12.145 1.00 67.94 98 LEU A C 1
ATOM 789 O O . LEU A 1 98 ? -8.239 29.824 -13.262 1.00 67.94 98 LEU A O 1
ATOM 793 N N . MET A 1 99 ? -9.868 30.325 -11.791 1.00 71.12 99 MET A N 1
ATOM 794 C CA . MET A 1 99 ? -10.982 30.041 -12.699 1.00 71.12 99 MET A CA 1
ATOM 795 C C . MET A 1 99 ? -11.005 30.993 -13.896 1.00 71.12 99 MET A C 1
ATOM 797 O O . MET A 1 99 ? -11.211 30.537 -15.020 1.00 71.12 99 MET A O 1
ATOM 801 N N . ASP A 1 100 ? -10.699 32.272 -13.685 1.00 68.62 100 ASP A N 1
ATOM 802 C CA . ASP A 1 100 ? -10.598 33.279 -14.744 1.00 68.62 100 ASP A CA 1
ATOM 803 C C . ASP A 1 100 ? -9.440 32.966 -15.710 1.00 68.62 100 ASP A C 1
ATOM 805 O O . ASP A 1 100 ? -9.567 33.150 -16.918 1.00 68.62 100 ASP A O 1
ATOM 809 N N . LEU A 1 101 ? -8.328 32.405 -15.216 1.00 65.62 101 LEU A N 1
ATOM 810 C CA .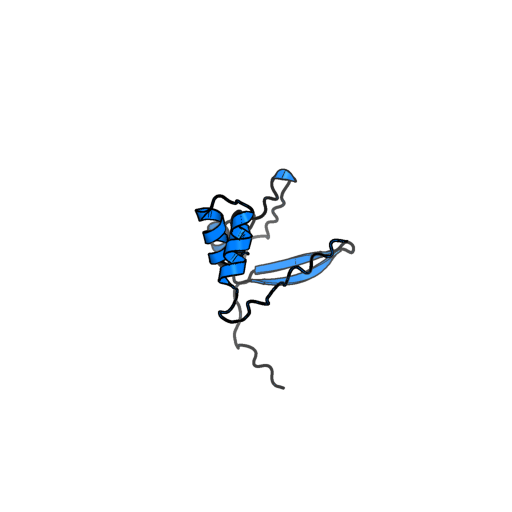 LEU A 1 101 ? -7.212 31.953 -16.060 1.00 65.62 101 LEU A CA 1
ATOM 811 C C . LEU A 1 101 ? -7.576 30.741 -16.932 1.00 65.62 101 LEU A C 1
ATOM 813 O O . LEU A 1 101 ? -6.987 30.531 -17.994 1.00 65.62 101 LEU A O 1
ATOM 817 N N . CYS A 1 102 ? -8.522 29.922 -16.469 1.00 65.38 102 CYS A N 1
ATOM 818 C CA . CYS A 1 102 ? -9.044 28.777 -17.207 1.00 65.38 102 CYS A CA 1
ATOM 819 C C . CYS A 1 102 ? -10.140 29.162 -18.213 1.00 65.38 102 CYS A C 1
ATOM 821 O O . CYS A 1 102 ? -10.496 28.328 -19.053 1.00 65.38 102 CYS A O 1
ATOM 823 N N . GLN A 1 103 ? -10.662 30.395 -18.169 1.00 68.19 103 GLN A N 1
ATOM 824 C CA . GLN A 1 103 ? -11.613 30.873 -19.168 1.00 68.19 103 GLN A CA 1
ATOM 825 C C . GLN A 1 103 ? -10.907 31.053 -20.513 1.00 68.19 103 GLN A C 1
ATOM 827 O O . GLN A 1 103 ? -9.905 31.754 -20.664 1.00 68.19 103 GLN A O 1
ATOM 832 N N . LYS A 1 104 ? -11.433 30.368 -21.527 1.00 55.75 104 LYS A N 1
ATOM 833 C CA . LYS A 1 104 ? -10.926 30.449 -22.895 1.00 55.75 104 LYS A CA 1
ATOM 834 C C . LYS A 1 104 ? -11.209 31.863 -23.426 1.00 55.75 104 LYS A C 1
ATOM 836 O O . LYS A 1 104 ? -12.331 32.336 -23.249 1.00 55.75 104 LYS A O 1
ATOM 841 N N . PRO A 1 105 ? -10.262 32.534 -24.107 1.00 51.94 105 PRO A N 1
ATOM 842 C CA . PRO A 1 105 ? -10.524 33.856 -24.664 1.00 51.94 105 PRO A CA 1
ATOM 843 C C . PRO A 1 105 ? -11.634 33.745 -25.718 1.00 51.94 105 PRO A C 1
ATOM 845 O O . PRO A 1 105 ? -11.407 33.214 -26.806 1.00 51.94 105 PRO A O 1
ATOM 848 N N . GLY A 1 106 ? -12.842 34.189 -25.361 1.00 56.59 106 GLY A N 1
ATOM 849 C CA . GLY A 1 106 ? -14.017 34.193 -26.234 1.00 56.59 106 GLY A CA 1
ATOM 850 C C . GLY A 1 106 ? -15.364 33.857 -25.584 1.00 56.59 106 GLY A C 1
ATOM 851 O O . GLY A 1 106 ? -16.368 34.059 -26.252 1.00 56.59 106 GLY A O 1
ATOM 852 N N . ASP A 1 107 ? -15.415 33.380 -24.335 1.00 55.31 107 ASP A N 1
ATOM 853 C CA . ASP A 1 107 ? -16.676 32.965 -23.679 1.00 55.31 107 ASP A CA 1
ATOM 854 C C . ASP A 1 107 ? -17.093 33.903 -22.531 1.00 55.31 107 ASP A C 1
ATOM 856 O O . ASP A 1 107 ? -17.482 33.476 -21.447 1.00 55.31 107 ASP A O 1
ATOM 860 N N . GLY A 1 108 ? -16.958 35.213 -22.756 1.00 55.09 108 GLY A N 1
ATOM 861 C CA . GLY A 1 108 ? -17.590 36.215 -21.904 1.00 55.09 108 GLY A CA 1
ATOM 862 C C . GLY A 1 108 ? -19.080 36.244 -22.215 1.00 55.09 108 GLY A C 1
ATOM 863 O O . GLY A 1 108 ? -19.497 36.967 -23.114 1.00 55.09 108 GLY A O 1
ATOM 864 N N . SER A 1 109 ? -19.873 35.423 -21.528 1.00 51.09 109 SER A N 1
ATOM 865 C CA . SER A 1 109 ? -21.324 35.580 -21.537 1.00 51.09 109 SER A CA 1
ATOM 866 C C . SER A 1 109 ? -21.669 36.874 -20.803 1.00 51.09 109 SER A C 1
ATOM 868 O O . SER A 1 109 ? -21.471 36.957 -19.588 1.00 51.09 109 SER A O 1
ATOM 870 N N . ASP A 1 110 ? -22.161 37.863 -21.548 1.00 52.75 110 ASP A N 1
ATOM 871 C CA . ASP A 1 110 ? -22.794 39.070 -21.026 1.00 52.75 110 ASP A CA 1
ATOM 872 C C . ASP A 1 110 ? -23.859 38.668 -19.991 1.00 52.75 110 ASP A C 1
ATOM 874 O O . ASP A 1 110 ? -24.878 38.052 -20.312 1.00 52.75 110 ASP A O 1
ATOM 878 N N . HIS A 1 111 ? -23.588 38.953 -18.718 1.00 51.28 111 HIS A N 1
ATOM 879 C CA . HIS A 1 111 ? -24.607 38.937 -17.679 1.00 51.28 111 HIS A CA 1
ATOM 880 C C . HIS A 1 111 ? -25.210 40.339 -17.634 1.00 51.28 111 HIS A C 1
ATOM 882 O O . HIS A 1 111 ? -24.742 41.209 -16.900 1.00 51.28 111 HIS A O 1
ATOM 888 N N . ASP A 1 112 ? -26.213 40.553 -18.486 1.00 44.25 112 ASP A N 1
ATOM 889 C CA . ASP A 1 112 ? -27.104 41.702 -18.396 1.00 44.25 112 ASP A CA 1
ATOM 890 C C . ASP A 1 112 ? -27.916 41.578 -17.099 1.00 44.25 112 ASP A C 1
ATOM 892 O O . ASP A 1 112 ? -28.779 40.711 -16.945 1.00 44.25 112 ASP A O 1
ATOM 896 N N . ASP A 1 113 ? -27.579 42.434 -16.139 1.00 47.75 113 ASP A N 1
ATOM 897 C CA . ASP A 1 113 ? -28.329 42.666 -14.910 1.00 47.75 113 ASP A CA 1
ATOM 898 C C . ASP A 1 113 ? -29.612 43.435 -15.269 1.00 47.75 113 ASP A C 1
ATOM 900 O O . ASP A 1 113 ? -29.661 44.666 -15.229 1.00 47.75 113 ASP A O 1
ATOM 904 N N . GLU A 1 114 ? -30.658 42.718 -15.692 1.00 42.69 114 GLU A N 1
ATOM 905 C CA . GLU A 1 114 ? -32.013 43.273 -15.765 1.00 42.69 114 GLU A CA 1
ATOM 906 C C . GLU A 1 114 ? -32.588 43.387 -14.345 1.00 42.69 114 GLU A C 1
ATOM 908 O O . GLU A 1 114 ? -33.368 42.559 -13.872 1.00 42.69 114 GLU A O 1
ATOM 913 N N . GLY A 1 115 ? -32.172 44.445 -13.649 1.00 39.34 115 GLY A N 1
ATOM 914 C CA . GLY A 1 115 ? -32.827 44.917 -12.439 1.00 39.34 115 GLY A CA 1
ATOM 915 C C . GLY A 1 115 ? -34.202 45.499 -12.767 1.00 39.34 115 GLY A C 1
ATOM 916 O O . GLY A 1 115 ? -34.310 46.636 -13.225 1.00 39.34 115 GLY A O 1
ATOM 917 N N . GLU A 1 116 ? -35.258 44.731 -12.496 1.00 43.94 116 GLU A N 1
ATOM 918 C CA . GLU A 1 116 ? -36.605 45.268 -12.296 1.00 43.94 116 GLU A CA 1
ATOM 919 C C . GLU A 1 116 ? -36.584 46.272 -11.131 1.00 43.94 116 GLU A C 1
ATOM 921 O O . GLU A 1 116 ? -36.368 45.901 -9.975 1.00 43.94 116 GLU A O 1
ATOM 926 N N . THR A 1 117 ? -36.867 47.543 -11.416 1.00 44.06 117 THR A N 1
ATOM 927 C CA . THR A 1 117 ? -37.361 48.487 -10.407 1.00 44.06 117 THR A CA 1
ATOM 928 C C . THR A 1 117 ? -38.556 49.263 -10.951 1.00 44.06 117 THR A C 1
ATOM 930 O O . THR A 1 117 ? -38.381 50.112 -11.822 1.00 44.06 117 THR A O 1
ATOM 933 N N . GLU A 1 118 ? -39.711 48.928 -10.363 1.00 40.66 118 GLU A N 1
ATOM 934 C CA . GLU A 1 118 ? -41.007 49.635 -10.235 1.00 40.66 118 GLU A CA 1
ATOM 935 C C . GLU A 1 118 ? -41.796 50.065 -11.486 1.00 40.66 118 GLU A C 1
ATOM 937 O O . GLU A 1 118 ? -41.379 50.980 -12.229 1.00 40.66 118 GLU A O 1
#

Organism: NCBI:txid265537

Secondary structure (DSSP, 8-state):
----PPPS----EEEEEEE-TTS-EEEEEEEESSTTS--TTS-HHHHHT--TTPPPP-----SGGG----GGGGGGS-HHHHHHHHHTTT-THHHHHHHHHHS-TT------------

InterPro domains:
  IPR009772 Cell division cycle protein 123 [PF07065] (11-84)
  IPR009772 Cell division cycle protein 123 [PTHR15323] (11-100)